Protein AF-A0A842UDQ7-F1 (afdb_monomer_lite)

Radius of gyration: 34.53 Å; chains: 1; bounding box: 70×21×84 Å

Sequence (83 aa):
MKNCGRCGKPLYDPGIALCQGCKKLVSRSQSRYADRENRKRELQRDMFDAMSSSGEEDDDKYSVDFWGLEDEQDKYYKKRKRR

pLDDT: mean 71.7, std 10.9, range [51.81, 87.19]

Structure (mmCIF, N/CA/C/O backbone):
data_AF-A0A842UDQ7-F1
#
_entry.id   AF-A0A842UDQ7-F1
#
loop_
_atom_site.group_PDB
_atom_site.id
_atom_site.type_symbol
_atom_site.label_atom_id
_atom_site.label_alt_id
_atom_site.label_comp_id
_atom_site.label_asym_id
_atom_site.label_entity_id
_atom_site.label_seq_id
_atom_site.pdbx_PDB_ins_code
_atom_site.Cartn_x
_atom_site.Cartn_y
_atom_site.Cartn_z
_atom_site.occupancy
_atom_site.B_iso_or_equiv
_atom_site.auth_seq_id
_atom_site.auth_comp_id
_atom_site.auth_asym_id
_atom_site.auth_atom_id
_atom_site.pdbx_PDB_model_num
ATOM 1 N N . MET A 1 1 ? -20.365 -1.346 31.909 1.00 64.06 1 MET A N 1
ATOM 2 C CA . MET A 1 1 ? -20.293 -0.592 30.635 1.00 64.06 1 MET A CA 1
ATOM 3 C C . MET A 1 1 ? -18.845 -0.624 30.159 1.00 64.06 1 MET A C 1
ATOM 5 O O . MET A 1 1 ? -17.972 -0.405 30.990 1.00 64.06 1 MET A O 1
ATOM 9 N N . LYS A 1 2 ? -18.572 -0.987 28.898 1.00 76.00 2 LYS A N 1
ATOM 10 C CA . LYS A 1 2 ? -17.199 -1.029 28.350 1.00 76.00 2 LYS A CA 1
ATOM 11 C C . LYS A 1 2 ? -16.926 0.239 27.539 1.00 76.00 2 LYS A C 1
ATOM 13 O O . LYS A 1 2 ? -17.829 0.747 26.881 1.00 76.00 2 LYS A O 1
ATOM 18 N N . ASN A 1 3 ? -15.685 0.715 27.556 1.00 85.69 3 ASN A N 1
ATOM 19 C CA . ASN A 1 3 ? -15.246 1.854 26.753 1.00 85.69 3 ASN A CA 1
ATOM 20 C C . ASN A 1 3 ? -14.468 1.367 25.526 1.00 85.69 3 ASN A C 1
ATOM 22 O O . ASN A 1 3 ? -13.826 0.319 25.552 1.00 85.69 3 ASN A O 1
ATOM 26 N N . CYS A 1 4 ? -14.514 2.138 24.443 1.00 87.19 4 CYS A N 1
ATOM 27 C CA . CYS A 1 4 ? -13.735 1.897 23.237 1.00 87.19 4 CYS A CA 1
ATOM 28 C C . CYS A 1 4 ? -12.243 1.924 23.570 1.00 87.19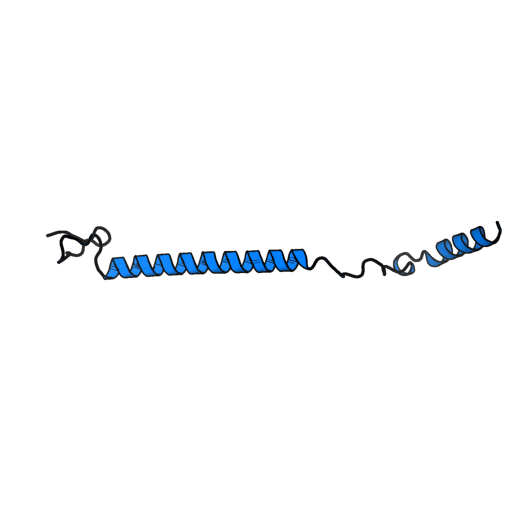 4 CYS A C 1
ATOM 30 O O . CYS A 1 4 ? -11.736 2.963 23.996 1.00 87.19 4 CYS A O 1
ATOM 32 N N . GLY A 1 5 ? -11.526 0.834 23.285 1.00 82.25 5 GLY A N 1
ATOM 33 C CA . GLY A 1 5 ? -10.101 0.706 23.614 1.00 82.25 5 GLY A CA 1
ATOM 34 C C . GLY A 1 5 ? -9.179 1.713 22.913 1.00 82.25 5 GLY A C 1
ATOM 35 O O . GLY A 1 5 ? -8.017 1.826 23.276 1.00 82.25 5 GLY A O 1
ATOM 36 N N . ARG A 1 6 ? -9.681 2.460 21.918 1.00 82.19 6 ARG A N 1
ATOM 37 C CA . ARG A 1 6 ? -8.900 3.460 21.174 1.00 82.19 6 ARG A CA 1
ATOM 38 C C . ARG A 1 6 ? -9.214 4.909 21.539 1.00 82.19 6 ARG A C 1
ATOM 40 O O . ARG A 1 6 ? -8.313 5.733 21.534 1.00 82.19 6 ARG A O 1
ATOM 47 N N . CYS A 1 7 ? -10.481 5.245 21.780 1.00 87.06 7 CYS A N 1
ATOM 48 C CA . CYS A 1 7 ? -10.903 6.637 22.000 1.00 87.06 7 CYS A CA 1
ATOM 49 C C . CYS A 1 7 ? -11.658 6.862 23.312 1.00 87.06 7 CYS A C 1
ATOM 51 O O . CYS A 1 7 ? -12.149 7.962 23.539 1.00 87.06 7 CYS A O 1
ATOM 53 N N . GLY A 1 8 ? -11.823 5.827 24.140 1.00 82.50 8 GLY A N 1
ATOM 54 C CA . GLY A 1 8 ? -12.469 5.928 25.449 1.00 82.50 8 GLY A CA 1
ATOM 55 C C . GLY A 1 8 ? -13.986 6.143 25.425 1.00 82.50 8 GLY A C 1
ATOM 56 O O . GLY A 1 8 ? -14.602 6.139 26.483 1.00 82.50 8 GLY A O 1
ATOM 57 N N . LYS A 1 9 ? -14.619 6.294 24.251 1.00 86.38 9 LYS A N 1
ATOM 58 C CA . LYS A 1 9 ? -16.079 6.473 24.146 1.00 86.38 9 LYS A CA 1
ATOM 59 C C . LYS A 1 9 ? -16.844 5.254 24.683 1.00 86.38 9 LYS A C 1
ATOM 61 O O . LYS A 1 9 ? -16.420 4.134 24.389 1.00 86.38 9 LYS A O 1
ATOM 66 N N . PRO A 1 10 ? -17.978 5.443 25.380 1.00 81.50 10 PRO A N 1
ATOM 67 C CA . PRO A 1 10 ? -18.780 4.335 25.882 1.00 81.50 10 PRO A CA 1
ATOM 68 C C . PRO A 1 10 ? -19.315 3.488 24.722 1.00 81.50 10 PRO A C 1
ATOM 70 O O . PRO A 1 10 ? -19.742 4.011 23.689 1.00 81.50 10 PRO A O 1
ATOM 73 N N . LEU A 1 11 ? -19.252 2.170 24.884 1.00 81.88 11 LEU A N 1
ATOM 74 C CA . LEU A 1 11 ? -19.793 1.197 23.946 1.00 81.88 11 LEU A CA 1
ATOM 75 C C . LEU A 1 11 ? -21.105 0.647 24.491 1.00 81.88 11 LEU A C 1
ATOM 77 O O . LEU A 1 11 ? -21.179 0.203 25.636 1.00 81.88 11 LEU A O 1
ATOM 81 N N . TYR A 1 12 ? -22.124 0.666 23.636 1.00 77.38 12 TYR A N 1
ATOM 82 C CA . TYR A 1 12 ? -23.454 0.152 23.951 1.00 77.38 12 TYR A CA 1
ATOM 83 C C . TYR A 1 12 ? -23.527 -1.378 23.876 1.00 77.38 12 TYR A C 1
ATOM 85 O O . TYR A 1 12 ? -24.404 -1.972 24.490 1.00 77.38 12 TYR A O 1
ATOM 93 N N . ASP A 1 13 ? -22.589 -2.011 23.168 1.00 77.38 13 ASP A N 1
ATOM 94 C CA . ASP A 1 13 ? -22.598 -3.446 22.901 1.00 77.38 13 ASP A CA 1
ATOM 95 C C . ASP A 1 13 ? -21.344 -4.124 23.501 1.00 77.38 13 ASP A C 1
ATOM 97 O O . ASP A 1 13 ? -20.218 -3.766 23.128 1.00 77.38 13 ASP A O 1
ATOM 101 N N . PRO A 1 14 ? -21.489 -5.070 24.453 1.00 67.69 14 PRO A N 1
ATOM 102 C CA . PRO A 1 14 ? -20.367 -5.676 25.177 1.00 67.69 14 PRO A CA 1
ATOM 103 C C . PRO A 1 14 ? -19.462 -6.586 24.328 1.00 67.69 14 PRO A C 1
ATOM 105 O O . PRO A 1 14 ? -18.365 -6.926 24.799 1.00 67.69 14 PRO A O 1
ATOM 108 N N . GLY A 1 15 ? -19.900 -6.967 23.120 1.00 76.50 15 GLY A N 1
ATOM 109 C CA . GLY A 1 15 ? -19.138 -7.784 22.165 1.00 76.50 15 GLY A CA 1
ATOM 110 C C . GLY A 1 15 ? -18.199 -6.990 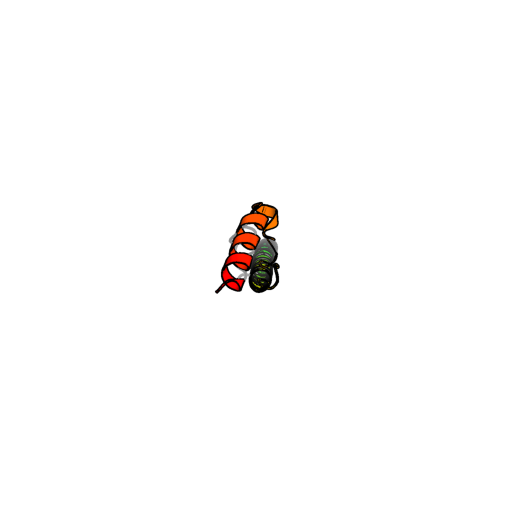21.250 1.00 76.50 15 GLY A C 1
ATOM 111 O O . GLY A 1 15 ? -17.386 -7.571 20.534 1.00 76.50 15 GLY A O 1
ATOM 112 N N . ILE A 1 16 ? -18.278 -5.659 21.265 1.00 78.69 16 ILE A N 1
ATOM 113 C CA . ILE A 1 16 ? -17.504 -4.803 20.367 1.00 78.69 16 ILE A CA 1
ATOM 114 C C . ILE A 1 16 ? -16.310 -4.210 21.131 1.00 78.69 16 ILE A C 1
ATOM 116 O O . ILE A 1 16 ? -16.467 -3.697 22.231 1.00 78.69 16 ILE A O 1
ATOM 120 N N . ALA A 1 17 ? -15.101 -4.257 20.557 1.00 81.38 17 ALA A N 1
ATOM 121 C CA . ALA A 1 17 ? -13.891 -3.678 21.168 1.00 81.38 17 ALA A CA 1
ATOM 122 C C . ALA A 1 17 ? -13.647 -2.202 20.782 1.00 81.38 17 ALA A C 1
ATOM 124 O O . ALA A 1 17 ? -12.979 -1.449 21.494 1.00 81.38 17 ALA A O 1
ATOM 125 N N . LEU A 1 18 ? -14.183 -1.776 19.633 1.00 81.50 18 LEU A N 1
ATOM 126 C CA . LEU A 1 18 ? -13.954 -0.460 19.035 1.00 81.50 18 LEU A CA 1
ATOM 127 C C . LEU A 1 18 ? -15.273 0.205 18.649 1.00 81.50 18 LEU A C 1
ATOM 129 O O . LEU A 1 18 ? -16.133 -0.415 18.032 1.00 81.50 18 LEU A O 1
ATOM 133 N N . CYS A 1 19 ? -15.411 1.502 18.920 1.00 84.31 19 CYS A N 1
ATOM 134 C CA . CYS A 1 19 ? -16.592 2.242 18.486 1.00 84.31 19 CYS A CA 1
ATOM 135 C C . CYS A 1 19 ? -16.661 2.319 16.951 1.00 84.31 19 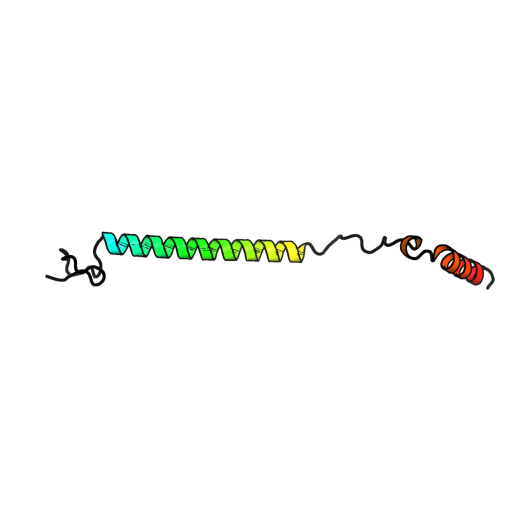CYS A C 1
ATOM 137 O O . CYS A 1 19 ? -15.640 2.238 16.261 1.00 84.31 19 CYS A O 1
ATOM 139 N N . GLN A 1 20 ? -17.864 2.537 16.413 1.00 82.19 20 GLN A N 1
ATOM 140 C CA . GLN A 1 20 ? -18.116 2.585 14.965 1.00 82.19 20 GLN A CA 1
ATOM 141 C C . GLN A 1 20 ? -17.177 3.555 14.222 1.00 82.19 20 GLN A C 1
ATOM 143 O O . GLN A 1 20 ? -16.695 3.249 13.134 1.00 82.19 20 GLN A O 1
ATOM 148 N N . GLY A 1 21 ? -16.851 4.702 14.829 1.00 81.19 21 GLY A N 1
ATOM 149 C CA . GLY A 1 21 ? -15.902 5.664 14.257 1.00 81.19 21 GLY A CA 1
ATOM 150 C C . GLY A 1 21 ? -14.472 5.123 14.175 1.00 81.19 21 GLY A C 1
ATOM 151 O O . GLY A 1 21 ? -13.836 5.200 13.125 1.00 81.19 21 GLY A O 1
ATOM 152 N N . CYS A 1 22 ? -13.974 4.510 15.251 1.00 80.75 22 CYS A N 1
ATOM 153 C CA . CYS A 1 22 ? -12.642 3.904 15.264 1.00 80.75 22 CYS A CA 1
ATOM 154 C C . CYS A 1 22 ? -12.550 2.693 14.328 1.00 80.75 22 CYS A C 1
ATOM 156 O O . CYS A 1 22 ? -11.517 2.519 13.685 1.00 80.75 22 CYS A O 1
ATOM 158 N N . LYS A 1 23 ? -13.627 1.908 14.190 1.00 80.88 23 LYS A N 1
ATOM 159 C CA . LYS A 1 23 ? -13.708 0.792 13.235 1.00 80.88 23 LYS A CA 1
ATOM 160 C C . LYS A 1 23 ? -13.585 1.279 11.783 1.00 80.88 23 LYS A C 1
ATOM 162 O O . LYS A 1 23 ? -12.787 0.729 11.029 1.00 80.88 23 LYS A O 1
ATOM 167 N N . LYS A 1 24 ? -14.282 2.366 11.418 1.00 79.38 24 LYS A N 1
ATOM 168 C CA . LYS A 1 24 ? -14.178 3.005 10.087 1.00 79.38 24 LYS A CA 1
ATOM 169 C C . LYS A 1 24 ? -12.787 3.575 9.797 1.00 79.38 24 LYS A C 1
ATOM 171 O O . LYS A 1 24 ? -12.334 3.559 8.658 1.00 79.38 24 LYS A O 1
ATOM 176 N N . LEU A 1 25 ? -12.095 4.103 10.807 1.00 74.75 25 LEU A N 1
ATOM 177 C CA . LEU A 1 25 ? -10.728 4.602 10.625 1.00 74.75 25 LEU A CA 1
ATOM 178 C C . LEU A 1 25 ? -9.741 3.465 10.344 1.00 74.75 25 LEU A C 1
ATOM 180 O O . LEU A 1 25 ? -8.890 3.616 9.473 1.00 74.75 25 LEU A O 1
ATOM 184 N N . VAL A 1 26 ? -9.880 2.330 11.040 1.00 73.69 26 VAL A N 1
ATOM 185 C CA . VAL A 1 26 ? -9.052 1.136 10.796 1.00 73.69 26 VAL A CA 1
ATOM 186 C C . VAL A 1 26 ? -9.302 0.572 9.397 1.00 73.69 26 VAL A C 1
ATOM 188 O O . VAL A 1 26 ? -8.341 0.291 8.682 1.00 73.69 26 VAL A O 1
ATOM 191 N N . SER A 1 27 ? -10.564 0.481 8.961 1.00 77.81 27 SER A N 1
ATOM 192 C CA . SER A 1 27 ? -10.873 -0.001 7.610 1.00 77.81 27 SER A CA 1
ATOM 193 C C . SER A 1 27 ? -10.308 0.919 6.521 1.00 77.81 27 SER A C 1
ATOM 195 O O . SER A 1 27 ? -9.738 0.425 5.554 1.00 77.81 27 SER A O 1
ATOM 197 N N . ARG A 1 28 ? -10.359 2.250 6.703 1.00 76.50 28 ARG A N 1
ATOM 198 C CA . ARG A 1 28 ? -9.734 3.211 5.770 1.00 76.50 28 ARG A CA 1
ATOM 199 C C . ARG A 1 28 ? -8.208 3.128 5.752 1.00 76.50 28 ARG A C 1
ATOM 201 O O . ARG A 1 28 ? -7.603 3.345 4.707 1.00 76.50 28 ARG A O 1
ATOM 208 N N . SER A 1 29 ? -7.558 2.865 6.888 1.00 74.00 29 SER A N 1
ATOM 209 C CA . SER A 1 29 ? -6.102 2.667 6.895 1.00 74.00 29 SER A CA 1
ATOM 210 C C . SER A 1 29 ? -5.700 1.359 6.217 1.00 74.00 29 SER A C 1
ATOM 212 O O . SER A 1 29 ? -4.711 1.345 5.491 1.00 74.00 29 SER A O 1
ATOM 214 N N . GLN A 1 30 ? -6.482 0.290 6.403 1.00 77.81 30 GLN A N 1
ATOM 215 C CA . GLN A 1 30 ? -6.243 -0.990 5.736 1.00 77.81 30 GLN A CA 1
ATOM 216 C C . GLN A 1 30 ? -6.466 -0.893 4.226 1.00 77.81 30 GLN A C 1
ATOM 218 O O . GLN A 1 30 ? -5.634 -1.384 3.473 1.00 77.81 30 GLN A O 1
ATOM 223 N N . SER A 1 31 ? -7.515 -0.195 3.776 1.00 73.75 31 SER A N 1
ATOM 224 C CA . SER A 1 31 ? -7.747 0.013 2.343 1.00 73.75 31 SER A CA 1
ATOM 225 C C . SER A 1 31 ? -6.601 0.795 1.695 1.00 73.75 31 SER A C 1
ATOM 227 O O . SER A 1 31 ? -6.065 0.366 0.684 1.00 73.75 31 SER A O 1
ATOM 229 N N . ARG A 1 32 ? -6.123 1.876 2.333 1.00 80.62 32 ARG A N 1
ATOM 230 C CA . ARG A 1 32 ? -4.958 2.642 1.846 1.00 80.62 32 ARG A CA 1
ATOM 231 C C . ARG A 1 32 ? -3.674 1.815 1.782 1.00 80.62 32 ARG A C 1
ATOM 233 O O . ARG A 1 32 ? -2.836 2.059 0.919 1.00 80.62 32 ARG A O 1
ATOM 240 N N . TYR A 1 33 ? -3.486 0.899 2.729 1.00 84.31 33 TYR A N 1
ATOM 241 C CA . TYR A 1 33 ? -2.342 -0.008 2.718 1.00 84.31 33 TYR A CA 1
ATOM 242 C C . TYR A 1 33 ? -2.448 -1.007 1.560 1.00 84.31 33 TYR A C 1
ATOM 244 O O . TYR A 1 33 ? -1.489 -1.153 0.807 1.00 84.31 33 TYR A O 1
ATOM 252 N N . ALA A 1 34 ? -3.626 -1.608 1.367 1.00 79.94 34 ALA A N 1
ATOM 253 C CA . ALA A 1 34 ? -3.895 -2.514 0.253 1.00 79.94 34 ALA A CA 1
ATOM 254 C C . ALA A 1 34 ? -3.699 -1.828 -1.112 1.00 79.94 34 ALA A C 1
ATOM 256 O O . ALA A 1 34 ? -3.023 -2.379 -1.975 1.00 79.94 34 ALA A O 1
ATOM 257 N N . ASP A 1 35 ? -4.186 -0.594 -1.282 1.00 79.44 35 ASP A N 1
ATOM 258 C CA . ASP A 1 35 ? -3.983 0.188 -2.512 1.00 79.44 35 ASP A CA 1
ATOM 259 C C . ASP A 1 35 ? -2.493 0.431 -2.795 1.00 79.44 35 ASP A C 1
ATOM 261 O O . ASP A 1 35 ? -2.035 0.344 -3.935 1.00 79.44 35 ASP A O 1
ATOM 265 N N . ARG A 1 36 ? -1.703 0.710 -1.748 1.00 85.50 36 ARG A N 1
ATOM 266 C CA . ARG A 1 36 ? -0.255 0.910 -1.878 1.00 85.50 36 ARG A CA 1
ATOM 267 C C . ARG A 1 36 ? 0.461 -0.380 -2.285 1.00 85.50 36 ARG A C 1
ATOM 269 O O . ARG A 1 36 ? 1.369 -0.318 -3.111 1.00 85.50 36 ARG A O 1
ATOM 276 N N . GLU A 1 37 ? 0.084 -1.522 -1.714 1.00 85.06 37 GLU A N 1
ATOM 277 C CA . GLU A 1 37 ? 0.652 -2.816 -2.110 1.00 85.06 37 GLU A CA 1
ATOM 278 C C . GLU A 1 37 ? 0.273 -3.199 -3.540 1.00 85.06 37 GLU A C 1
ATOM 280 O O . GLU A 1 37 ? 1.141 -3.643 -4.292 1.00 85.06 37 GLU A O 1
ATOM 285 N N . ASN A 1 38 ? -0.980 -2.974 -3.941 1.00 85.62 38 ASN A N 1
ATOM 286 C CA . ASN A 1 38 ? -1.436 -3.239 -5.305 1.00 85.62 38 ASN A CA 1
ATOM 287 C C . ASN A 1 38 ? -0.647 -2.407 -6.319 1.00 85.62 38 ASN A C 1
ATOM 289 O O . ASN A 1 38 ? -0.075 -2.969 -7.250 1.00 85.62 38 AS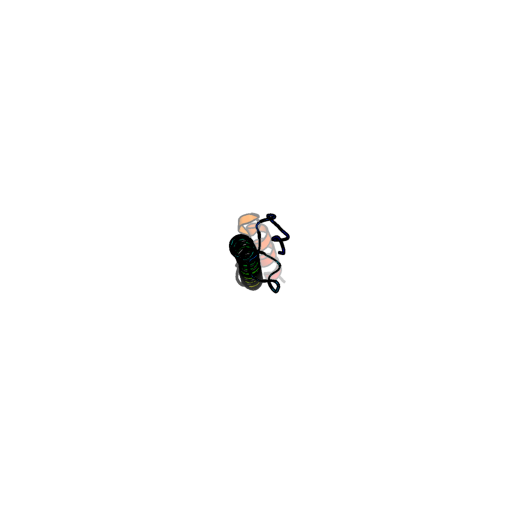N A O 1
ATOM 293 N N . ARG A 1 39 ? -0.480 -1.104 -6.064 1.00 83.75 39 ARG A N 1
ATOM 294 C CA . ARG A 1 39 ? 0.332 -0.227 -6.919 1.00 83.75 39 ARG A CA 1
ATOM 295 C C . ARG A 1 39 ? 1.799 -0.659 -6.990 1.00 83.75 39 ARG A C 1
ATOM 297 O O . ARG A 1 39 ? 2.435 -0.533 -8.031 1.00 83.75 39 ARG A O 1
ATOM 304 N N . LYS A 1 40 ? 2.359 -1.172 -5.888 1.00 86.25 40 LYS A N 1
ATOM 305 C CA . LYS A 1 40 ? 3.728 -1.713 -5.875 1.00 86.25 40 LYS A CA 1
ATOM 306 C C . LYS A 1 40 ? 3.837 -2.978 -6.732 1.00 86.25 40 LYS A C 1
ATOM 308 O O . LYS A 1 40 ? 4.840 -3.143 -7.417 1.00 86.25 40 LYS A O 1
ATOM 313 N N . ARG A 1 41 ? 2.826 -3.852 -6.701 1.00 83.50 41 ARG A N 1
ATOM 314 C CA . ARG A 1 41 ? 2.773 -5.058 -7.543 1.00 83.50 41 ARG A CA 1
ATOM 315 C C . ARG A 1 41 ? 2.616 -4.722 -9.024 1.00 83.50 41 ARG A C 1
ATOM 317 O O . ARG A 1 41 ? 3.252 -5.379 -9.836 1.00 83.50 41 ARG A O 1
ATOM 324 N N . GLU A 1 42 ? 1.814 -3.714 -9.361 1.00 80.00 42 GLU A N 1
ATOM 325 C CA . GLU A 1 42 ? 1.686 -3.204 -10.735 1.00 80.00 42 GLU A CA 1
ATOM 326 C C . GLU A 1 42 ? 3.028 -2.675 -11.247 1.00 80.00 42 GLU A C 1
ATOM 328 O O . GLU A 1 42 ? 3.537 -3.193 -12.229 1.00 80.00 42 GLU A O 1
ATOM 333 N N . LEU A 1 43 ? 3.686 -1.784 -10.496 1.00 79.06 43 LEU A N 1
ATOM 334 C CA . LEU A 1 43 ? 5.029 -1.293 -10.838 1.00 79.06 43 LEU A CA 1
ATOM 335 C C . LEU A 1 43 ? 6.055 -2.422 -11.015 1.00 79.06 43 LEU A C 1
ATOM 337 O O . LEU A 1 43 ? 6.905 -2.353 -11.893 1.00 79.06 43 LEU A O 1
ATOM 341 N N . GLN A 1 44 ? 6.000 -3.463 -10.181 1.00 80.81 44 GLN A N 1
ATOM 342 C CA . GLN A 1 44 ? 6.894 -4.616 -10.320 1.00 80.81 44 GLN A CA 1
ATOM 343 C C . GLN A 1 44 ? 6.612 -5.439 -11.580 1.00 80.81 44 GLN A C 1
ATOM 345 O O . GLN A 1 44 ? 7.557 -5.961 -12.166 1.00 80.81 44 GLN A O 1
ATOM 350 N N . ARG A 1 45 ? 5.345 -5.559 -11.994 1.00 78.38 45 ARG A N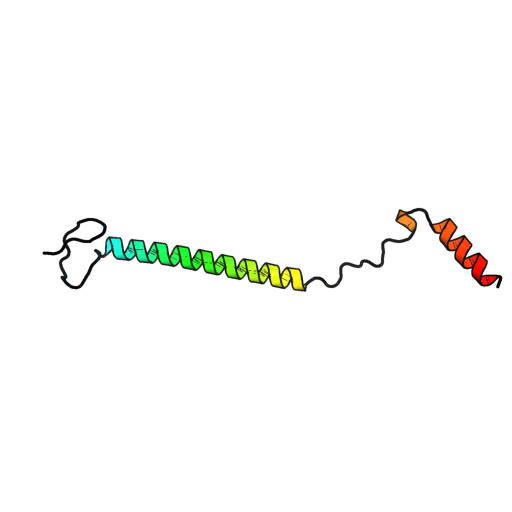 1
ATOM 351 C CA . ARG A 1 45 ? 4.981 -6.197 -13.265 1.00 78.38 45 ARG A CA 1
ATOM 352 C C . ARG A 1 45 ? 5.449 -5.361 -14.445 1.00 78.38 45 ARG A C 1
ATOM 354 O O . ARG A 1 45 ? 6.121 -5.908 -15.303 1.00 78.38 45 ARG A O 1
ATOM 361 N N . ASP A 1 46 ? 5.214 -4.053 -14.415 1.00 75.50 46 ASP A N 1
ATOM 362 C CA . ASP A 1 46 ? 5.660 -3.145 -15.475 1.00 75.50 46 ASP A CA 1
ATOM 363 C C . ASP A 1 46 ? 7.189 -3.179 -15.635 1.00 75.50 46 ASP A C 1
ATOM 365 O O . ASP A 1 46 ? 7.698 -3.198 -16.750 1.00 75.50 46 ASP A O 1
ATOM 369 N N . MET A 1 47 ? 7.943 -3.241 -14.529 1.00 77.25 47 MET A N 1
ATOM 370 C CA . MET A 1 47 ? 9.403 -3.386 -14.577 1.00 77.25 47 MET A CA 1
ATOM 371 C C . MET A 1 47 ? 9.853 -4.753 -15.099 1.00 77.25 47 MET A C 1
ATOM 373 O O . MET A 1 47 ? 10.874 -4.829 -15.776 1.00 77.25 47 MET A O 1
ATOM 377 N N . PHE A 1 48 ? 9.127 -5.827 -14.778 1.00 73.94 48 PHE A N 1
ATOM 378 C CA . PHE A 1 48 ? 9.416 -7.160 -15.304 1.00 73.94 48 PHE A CA 1
ATOM 379 C C . PHE A 1 48 ? 9.139 -7.230 -16.810 1.00 73.94 48 PHE A C 1
ATOM 381 O O . PHE A 1 48 ? 9.991 -7.707 -17.557 1.00 73.94 48 PHE A O 1
ATOM 388 N N . ASP A 1 49 ? 8.011 -6.680 -17.258 1.00 69.38 49 ASP A N 1
ATOM 389 C CA . ASP A 1 49 ? 7.650 -6.607 -18.672 1.00 69.38 49 ASP A CA 1
ATOM 390 C C . ASP A 1 49 ? 8.650 -5.724 -19.442 1.00 69.38 49 ASP A C 1
ATOM 392 O O . ASP A 1 49 ? 9.147 -6.140 -20.487 1.00 69.38 49 ASP A O 1
ATOM 396 N N . ALA A 1 50 ? 9.062 -4.581 -18.877 1.00 67.06 50 ALA A N 1
ATOM 397 C CA . ALA A 1 50 ? 10.105 -3.721 -19.447 1.00 67.06 50 ALA A CA 1
ATOM 398 C C . ALA A 1 50 ? 11.505 -4.367 -19.456 1.00 67.06 50 ALA A C 1
ATOM 400 O O . ALA A 1 50 ? 12.295 -4.117 -20.360 1.00 67.06 50 ALA A O 1
ATOM 401 N N . MET A 1 51 ? 11.841 -5.215 -18.477 1.00 61.41 51 MET A N 1
ATOM 402 C CA . MET A 1 51 ? 13.070 -6.021 -18.532 1.00 61.41 51 MET A CA 1
ATOM 40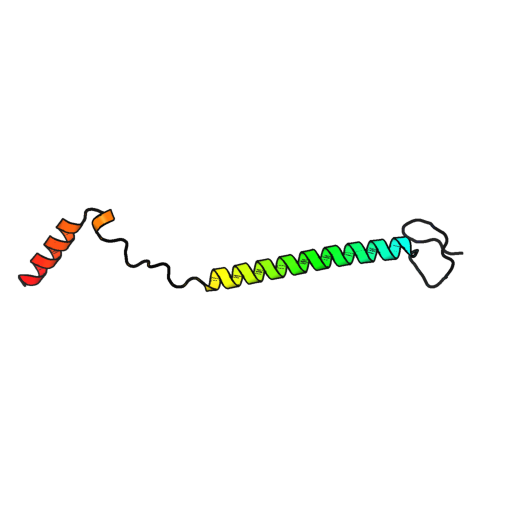3 C C . MET A 1 51 ? 12.974 -7.126 -19.588 1.00 61.41 51 MET A C 1
ATOM 405 O O . MET A 1 51 ? 13.970 -7.463 -20.226 1.00 61.41 51 MET A O 1
ATOM 409 N N . SER A 1 52 ? 11.786 -7.696 -19.789 1.00 59.88 52 SER A N 1
ATOM 410 C CA . SER A 1 52 ? 11.564 -8.740 -20.790 1.00 59.88 52 SER A CA 1
ATOM 411 C C . SER A 1 52 ? 11.530 -8.208 -22.228 1.00 59.88 52 SER A C 1
ATOM 413 O O . SER A 1 52 ? 11.736 -8.987 -23.154 1.00 59.88 52 SER A O 1
ATOM 415 N N . SER A 1 53 ? 11.375 -6.891 -22.424 1.00 57.09 53 SER A N 1
ATOM 416 C CA . SER A 1 53 ? 11.504 -6.223 -23.728 1.00 57.09 53 SER A CA 1
ATOM 417 C C . SER A 1 53 ? 12.954 -5.878 -24.101 1.00 57.09 53 SER A C 1
ATOM 419 O O . SER A 1 53 ? 13.183 -4.977 -24.902 1.00 57.09 53 SER A O 1
ATOM 421 N N . SER A 1 54 ? 13.940 -6.595 -23.550 1.00 53.53 54 SER A N 1
ATOM 422 C CA . SER A 1 54 ? 15.348 -6.548 -23.982 1.00 53.53 54 SER A CA 1
ATOM 423 C C . SER A 1 54 ? 15.542 -7.286 -25.317 1.00 53.53 54 SER A C 1
ATOM 425 O O . SER A 1 54 ? 16.303 -8.250 -25.404 1.00 53.53 54 SER A O 1
ATOM 427 N N . GLY A 1 55 ? 14.801 -6.894 -26.348 1.00 59.16 55 GLY A N 1
ATOM 428 C CA . GLY A 1 55 ? 14.918 -7.449 -27.688 1.00 59.16 55 GLY A CA 1
ATOM 429 C C . GLY A 1 55 ? 14.649 -6.356 -28.705 1.00 59.16 55 GLY A C 1
ATOM 430 O O . GLY A 1 55 ? 13.529 -5.866 -28.763 1.00 59.16 55 GLY A O 1
ATOM 431 N N . GLU A 1 56 ? 15.677 -6.042 -29.497 1.00 58.47 56 GLU A N 1
ATOM 432 C CA . GLU A 1 56 ? 15.690 -5.085 -30.616 1.00 58.47 56 GLU A CA 1
ATOM 433 C C . GLU A 1 56 ? 16.036 -3.629 -30.251 1.00 58.47 56 GLU A C 1
ATOM 435 O O . GLU A 1 56 ? 15.391 -2.689 -30.703 1.00 58.47 56 GLU A O 1
ATOM 440 N N . GLU A 1 57 ? 17.115 -3.411 -29.494 1.00 56.75 57 GLU A N 1
ATOM 441 C CA . GLU A 1 57 ? 17.981 -2.272 -29.825 1.00 56.75 57 GLU A CA 1
ATOM 442 C C . GLU A 1 57 ? 19.062 -2.804 -30.771 1.00 56.75 57 GLU A C 1
ATOM 444 O O . GLU A 1 57 ? 19.821 -3.707 -30.421 1.00 56.75 57 GLU A O 1
ATOM 449 N N . ASP A 1 58 ? 19.028 -2.310 -32.009 1.00 55.47 58 ASP A N 1
ATOM 450 C CA . ASP A 1 58 ? 19.931 -2.607 -33.120 1.00 55.47 58 ASP A CA 1
ATOM 451 C C . ASP A 1 58 ? 21.407 -2.323 -32.759 1.00 55.47 58 ASP A C 1
ATOM 453 O O . ASP A 1 58 ? 21.992 -1.325 -33.186 1.00 55.47 58 ASP A O 1
ATOM 457 N N . ASP A 1 59 ? 22.044 -3.215 -32.000 1.00 55.25 59 ASP A N 1
ATOM 458 C CA . ASP A 1 59 ? 23.468 -3.128 -31.631 1.00 55.25 59 ASP A CA 1
ATOM 459 C C . ASP A 1 59 ? 24.429 -3.383 -32.815 1.00 55.25 59 ASP A C 1
ATOM 461 O O . ASP A 1 59 ? 25.650 -3.296 -32.678 1.00 55.25 59 ASP A O 1
ATOM 465 N N . ASP A 1 60 ? 23.905 -3.621 -34.019 1.00 54.91 60 ASP A N 1
ATOM 466 C CA . ASP A 1 60 ? 24.714 -4.002 -35.180 1.00 54.91 60 ASP A CA 1
ATOM 467 C C . ASP A 1 60 ? 25.057 -2.837 -36.126 1.00 54.91 60 ASP A C 1
ATOM 469 O O . ASP A 1 60 ? 25.664 -3.052 -37.182 1.00 54.91 60 ASP A O 1
ATOM 473 N N . LYS A 1 61 ? 24.714 -1.584 -35.787 1.00 53.09 61 LYS A N 1
ATOM 474 C CA . LYS A 1 61 ? 24.997 -0.432 -36.667 1.00 53.09 61 LYS A CA 1
ATOM 475 C C . LYS A 1 61 ? 25.687 0.752 -35.995 1.00 53.09 61 LYS A C 1
ATOM 477 O O . LYS A 1 61 ? 25.452 1.899 -36.367 1.00 53.09 61 LYS A O 1
ATOM 482 N N . TYR A 1 62 ? 26.642 0.494 -35.105 1.00 51.84 62 TYR A N 1
ATOM 483 C CA . TYR A 1 62 ? 27.777 1.414 -34.981 1.00 51.84 62 TYR A CA 1
ATOM 484 C C . TYR A 1 62 ? 28.694 1.190 -36.184 1.00 51.84 62 TYR A C 1
ATOM 486 O O . TYR A 1 62 ? 29.656 0.422 -36.140 1.00 51.84 62 TYR A O 1
ATOM 494 N N . SER A 1 63 ? 28.322 1.809 -37.308 1.00 58.09 63 SER A N 1
ATOM 495 C CA . SER A 1 63 ? 29.119 1.789 -38.524 1.00 58.09 63 SER A CA 1
ATOM 496 C C . SER A 1 63 ? 30.527 2.304 -38.225 1.00 58.09 63 SER A C 1
ATOM 498 O O . SER A 1 63 ? 30.749 3.204 -37.413 1.00 58.09 63 SER A O 1
ATOM 500 N N . VAL A 1 64 ? 31.487 1.670 -38.888 1.00 53.75 64 VAL A N 1
ATOM 501 C CA . VAL A 1 64 ? 32.929 1.951 -38.900 1.00 53.75 64 VAL A CA 1
ATOM 502 C C . VAL A 1 64 ? 33.247 3.456 -39.034 1.00 53.75 64 VAL A C 1
ATOM 504 O O . VAL A 1 64 ? 34.296 3.910 -38.568 1.00 53.75 64 VAL A O 1
ATOM 507 N N . ASP A 1 65 ? 32.298 4.225 -39.565 1.00 53.69 65 ASP A N 1
ATOM 508 C CA . ASP A 1 65 ? 32.223 5.683 -39.649 1.00 53.69 65 ASP A CA 1
ATOM 509 C C . ASP A 1 65 ? 32.492 6.396 -38.305 1.00 53.69 65 ASP A C 1
ATOM 511 O O . ASP A 1 65 ? 33.208 7.397 -38.284 1.00 53.69 65 ASP A O 1
ATOM 515 N N . PHE A 1 66 ? 31.985 5.896 -37.162 1.00 57.19 66 PHE A N 1
ATOM 516 C CA . PHE A 1 66 ? 32.161 6.579 -35.861 1.00 57.19 66 PHE A CA 1
ATOM 517 C C . PHE A 1 66 ? 33.628 6.620 -35.404 1.00 57.19 66 PHE A C 1
ATOM 519 O O . PHE A 1 66 ? 34.047 7.551 -34.719 1.00 57.19 66 PHE A O 1
ATOM 526 N N . TRP A 1 67 ? 34.422 5.626 -35.803 1.00 60.81 67 TRP A N 1
ATOM 527 C CA . TRP A 1 67 ? 35.827 5.502 -35.406 1.00 60.81 67 TRP A CA 1
ATOM 528 C C . TRP A 1 67 ? 36.805 5.968 -36.492 1.00 60.81 67 TRP A C 1
ATOM 530 O O . TRP A 1 67 ? 38.014 5.915 -36.272 1.00 60.81 67 TRP A O 1
ATOM 540 N N . GLY A 1 68 ? 36.313 6.414 -37.657 1.00 59.25 68 GLY A N 1
ATOM 541 C CA . GLY A 1 68 ? 37.160 6.841 -38.780 1.00 59.25 68 GLY A CA 1
ATOM 542 C C . GLY A 1 68 ? 38.078 5.733 -39.313 1.00 59.25 68 GLY A C 1
ATOM 543 O O . GLY A 1 68 ? 39.137 6.016 -39.868 1.00 59.25 68 GLY A O 1
ATOM 544 N N . LEU A 1 69 ? 37.697 4.465 -39.116 1.00 64.56 69 LEU A N 1
ATOM 545 C CA . LEU A 1 69 ? 38.510 3.277 -39.418 1.00 64.56 69 LEU A CA 1
ATOM 546 C C . LEU A 1 69 ? 38.260 2.701 -40.822 1.00 64.56 69 LEU A C 1
ATOM 548 O O . LEU A 1 69 ? 38.741 1.610 -41.142 1.00 64.56 69 LEU A O 1
ATOM 552 N N . GLU A 1 70 ? 37.529 3.426 -41.669 1.00 65.06 70 GLU A N 1
ATOM 553 C CA . GLU A 1 70 ? 37.182 3.016 -43.035 1.00 65.06 70 GLU A CA 1
ATOM 554 C C . GLU A 1 70 ? 38.436 2.608 -43.828 1.00 65.06 70 GLU A C 1
ATOM 556 O O . GLU A 1 70 ? 38.495 1.515 -44.394 1.00 65.06 70 GLU A O 1
ATOM 561 N N . ASP A 1 71 ? 39.498 3.414 -43.756 1.00 64.88 71 ASP A N 1
ATOM 562 C CA . ASP A 1 71 ? 40.766 3.169 -44.454 1.00 64.88 71 ASP A CA 1
ATOM 563 C C . ASP A 1 71 ? 41.509 1.909 -43.976 1.00 64.88 71 ASP A C 1
ATOM 565 O O . ASP A 1 71 ? 42.230 1.265 -44.752 1.00 64.88 71 ASP A O 1
ATOM 569 N N . GLU A 1 72 ? 41.381 1.542 -42.699 1.00 67.06 72 GLU A N 1
ATOM 570 C CA . GLU A 1 72 ? 42.019 0.339 -42.149 1.00 67.06 72 GLU A CA 1
ATOM 571 C C . GLU A 1 72 ? 41.267 -0.929 -42.548 1.00 67.06 72 GLU A C 1
ATOM 573 O O . GLU A 1 72 ? 41.889 -1.934 -42.926 1.00 67.06 72 GLU A O 1
ATOM 578 N N . GLN A 1 73 ? 39.935 -0.864 -42.551 1.00 68.12 73 GLN A N 1
ATOM 579 C CA . GLN A 1 73 ? 39.087 -1.953 -43.015 1.00 68.12 73 GLN A CA 1
ATOM 580 C C . GLN A 1 73 ? 39.329 -2.232 -44.508 1.00 68.12 73 GLN A C 1
ATOM 582 O O . GLN A 1 73 ? 39.521 -3.384 -44.917 1.00 68.12 73 GLN A O 1
ATOM 587 N N . ASP A 1 74 ? 39.436 -1.178 -45.314 1.00 67.62 74 ASP A N 1
ATOM 588 C CA . ASP A 1 74 ? 39.645 -1.272 -46.756 1.00 67.62 74 ASP A CA 1
ATOM 589 C C . ASP A 1 74 ? 41.027 -1.865 -47.111 1.00 67.62 74 ASP A C 1
ATOM 591 O O . ASP A 1 74 ? 41.167 -2.705 -48.015 1.00 67.62 74 ASP A O 1
ATOM 595 N N . LYS A 1 75 ? 42.065 -1.516 -46.335 1.00 71.38 75 LYS A N 1
ATOM 596 C CA . LYS A 1 75 ? 43.402 -2.137 -46.421 1.00 71.38 75 LYS A CA 1
ATOM 597 C C . LYS A 1 75 ? 43.366 -3.624 -46.070 1.00 71.38 75 LYS A C 1
ATOM 599 O O . LYS A 1 75 ? 44.012 -4.422 -46.759 1.00 71.38 75 LYS A O 1
ATOM 604 N N . TYR A 1 76 ? 42.622 -4.014 -45.035 1.00 70.00 76 TYR A N 1
ATOM 605 C CA . TYR A 1 76 ? 42.493 -5.416 -44.632 1.00 70.00 76 TYR A CA 1
ATOM 606 C C . TYR A 1 76 ? 41.832 -6.264 -45.732 1.00 70.00 76 TYR A C 1
ATOM 608 O O . TYR A 1 76 ? 42.363 -7.318 -46.112 1.00 70.00 76 TYR A O 1
ATOM 616 N N . TYR A 1 77 ? 40.738 -5.774 -46.326 1.00 67.56 77 TYR A N 1
ATOM 617 C CA . TYR A 1 77 ? 40.049 -6.466 -47.422 1.00 67.56 77 TYR A CA 1
ATOM 618 C C . TYR A 1 77 ? 40.908 -6.580 -48.690 1.00 67.56 77 TYR A C 1
ATOM 620 O O . TYR A 1 77 ? 40.988 -7.660 -49.289 1.00 67.56 77 TYR A O 1
ATOM 628 N N . LYS A 1 78 ? 41.626 -5.515 -49.074 1.00 69.06 78 LYS A N 1
ATOM 629 C CA . LYS A 1 78 ? 42.549 -5.540 -50.228 1.00 69.06 78 LYS A CA 1
ATOM 630 C C . LYS A 1 78 ? 43.718 -6.512 -50.025 1.00 69.06 78 LYS A C 1
ATOM 632 O O . LYS A 1 78 ? 44.163 -7.139 -50.986 1.00 69.06 78 LYS A O 1
ATOM 637 N N . LYS A 1 79 ? 44.193 -6.686 -48.785 1.00 63.97 79 LYS A N 1
ATOM 638 C CA . LYS A 1 79 ? 45.283 -7.617 -48.446 1.00 63.97 79 LYS A CA 1
ATOM 639 C C . LYS A 1 79 ? 44.852 -9.088 -48.523 1.00 63.97 79 LYS A C 1
ATOM 641 O O . LYS A 1 79 ? 45.661 -9.916 -48.936 1.00 63.97 79 LYS A O 1
ATOM 646 N N . ARG A 1 80 ? 43.593 -9.418 -48.194 1.00 56.91 80 ARG A N 1
ATOM 647 C CA . ARG A 1 80 ? 43.050 -10.789 -48.335 1.00 56.91 80 ARG A CA 1
ATOM 648 C C . ARG A 1 80 ? 42.844 -11.217 -49.788 1.00 56.91 80 ARG A C 1
ATOM 650 O O . ARG A 1 80 ? 43.095 -12.372 -50.080 1.00 56.91 80 ARG A O 1
ATOM 657 N N . LYS A 1 81 ? 42.455 -10.314 -50.697 1.00 57.06 81 LYS A N 1
ATOM 658 C CA . LYS A 1 81 ? 42.249 -10.638 -52.129 1.00 57.06 81 LYS A CA 1
ATOM 659 C C . LYS A 1 81 ? 43.530 -10.944 -52.920 1.00 57.06 81 LYS A C 1
ATOM 661 O O . LYS A 1 81 ? 43.437 -11.407 -54.049 1.00 57.06 81 LYS A O 1
ATOM 666 N N . ARG A 1 82 ? 44.707 -10.618 -52.375 1.00 56.69 82 ARG A N 1
ATOM 667 C CA . ARG A 1 82 ? 46.014 -10.863 -53.014 1.00 56.69 82 ARG A CA 1
ATOM 668 C C . ARG A 1 82 ? 46.684 -12.171 -52.567 1.00 56.69 82 ARG A C 1
ATOM 670 O O . ARG A 1 82 ? 47.778 -12.456 -53.044 1.00 56.69 82 ARG A O 1
ATOM 677 N N . ARG A 1 83 ? 46.071 -12.916 -51.642 1.00 51.81 83 ARG A N 1
ATOM 678 C CA . ARG A 1 83 ? 46.428 -14.303 -51.310 1.00 51.81 83 ARG A CA 1
ATOM 679 C C . ARG A 1 83 ? 45.477 -15.242 -52.029 1.00 51.81 83 ARG A C 1
ATOM 681 O O . ARG A 1 83 ? 45.956 -16.326 -52.409 1.00 51.81 83 ARG A O 1
#

Secondary structure (DSSP, 8-state):
-EEPTTT-PEES-TT-SS-HHHHHHHHHHHHHHHHHHHHHHHHHHHHHHHHHT-----TT---GGGGT-HHHHHHHHHHHTT-

Foldseek 3Di:
DDAQPPPRHDDPDPPDNHDPVVVVVVVVVVVVVVVVVVVVVVVVVVVVVVVVPPPDPCPPPPPPVVVVCPVVVVVVVVVVVVD